Protein AF-A0A942WGB3-F1 (afdb_monomer_lite)

Foldseek 3Di:
DQVVVLVVQCVPVNPVSSVVQVVVCVVPVDDDPDGPVRVVVVVVVVVVVVVVVVLVVVLVCCCPVVVDDPVRSVVVVVVVVVVVVCCVVVVDDPVVVQVCCCVPVVDHDDDDDPD

Radius of gyration: 20.52 Å; chains: 1; bounding box: 43×28×52 Å

pLDDT: mean 85.18, std 12.84, range [46.88, 98.44]

Sequence (115 aa):
MFVILAREIVKKDGIEGLEKEIQFRNITGINTALTRKELNIACEKIKNMTLDTMMVIAVATLHDEFGFAGKRCKRFIDRMNLKAECLVDDMATWDEYTKMIKDEIGIEMTIRRND

Structure (mmCIF, N/CA/C/O backbone):
data_AF-A0A942WGB3-F1
#
_entry.id   AF-A0A942WGB3-F1
#
loop_
_atom_site.group_PDB
_atom_site.id
_atom_site.type_symbol
_atom_site.label_atom_id
_atom_site.label_alt_id
_atom_site.label_comp_id
_atom_site.label_asym_id
_atom_site.label_entity_id
_atom_site.label_seq_id
_atom_site.pdbx_PDB_ins_code
_atom_site.Cartn_x
_atom_site.Cartn_y
_atom_site.Cartn_z
_atom_site.occupancy
_atom_site.B_iso_or_equiv
_atom_site.auth_seq_id
_atom_site.auth_comp_id
_atom_site.auth_asym_id
_atom_site.auth_atom_id
_atom_site.pdbx_PDB_model_num
ATOM 1 N N . MET A 1 1 ? 14.297 10.904 -32.741 1.00 57.50 1 MET A N 1
ATOM 2 C CA . MET A 1 1 ? 14.178 10.406 -31.351 1.00 57.50 1 MET A CA 1
ATOM 3 C C . MET A 1 1 ? 14.796 9.010 -31.202 1.00 57.50 1 MET A C 1
ATOM 5 O O . MET A 1 1 ? 15.762 8.883 -30.467 1.00 57.50 1 MET A O 1
ATOM 9 N N . PHE A 1 2 ? 14.368 8.013 -31.988 1.00 66.06 2 PHE A N 1
ATOM 10 C CA . PHE A 1 2 ? 14.883 6.626 -31.975 1.00 66.06 2 PHE A CA 1
ATOM 11 C C . PHE A 1 2 ? 16.402 6.470 -32.174 1.00 66.06 2 PHE A C 1
ATOM 13 O O . PHE A 1 2 ? 17.066 5.778 -31.410 1.00 66.06 2 PHE A O 1
ATOM 20 N N . VAL A 1 3 ? 16.969 7.153 -33.172 1.00 72.06 3 VAL A N 1
ATOM 21 C CA . VAL A 1 3 ? 18.405 7.048 -33.499 1.00 72.06 3 VAL A CA 1
ATOM 22 C C . VAL A 1 3 ? 19.281 7.745 -32.449 1.00 72.06 3 VAL A C 1
ATOM 24 O O . VAL A 1 3 ? 20.419 7.346 -32.228 1.00 72.06 3 VAL A O 1
ATOM 27 N N . ILE A 1 4 ? 18.741 8.758 -31.758 1.00 77.31 4 ILE A N 1
ATOM 28 C CA . ILE A 1 4 ? 19.444 9.464 -30.676 1.00 77.31 4 ILE A CA 1
ATOM 29 C C . ILE A 1 4 ? 19.564 8.540 -29.464 1.00 77.31 4 ILE A C 1
ATOM 31 O O . ILE A 1 4 ? 20.658 8.362 -28.947 1.00 77.31 4 ILE A O 1
ATOM 35 N N . LEU A 1 5 ? 18.464 7.896 -29.070 1.00 77.25 5 LEU A N 1
ATOM 36 C CA . LEU A 1 5 ? 18.439 6.928 -27.978 1.00 77.25 5 LEU A CA 1
ATOM 37 C C . LEU A 1 5 ? 19.393 5.751 -28.227 1.00 77.25 5 LEU A C 1
ATOM 39 O O . LEU A 1 5 ? 20.223 5.443 -27.376 1.00 77.25 5 LEU A O 1
ATOM 43 N N . ALA A 1 6 ? 19.317 5.133 -29.410 1.00 83.06 6 ALA A N 1
ATOM 44 C CA . ALA A 1 6 ? 20.213 4.040 -29.776 1.00 83.06 6 ALA A CA 1
ATOM 45 C C . ALA A 1 6 ? 21.685 4.480 -29.733 1.00 83.06 6 ALA A C 1
ATOM 47 O O . ALA A 1 6 ? 22.528 3.779 -29.181 1.00 83.06 6 ALA A O 1
ATOM 48 N N . ARG A 1 7 ? 21.988 5.681 -30.245 1.00 87.38 7 ARG A N 1
ATOM 49 C CA . ARG A 1 7 ? 23.336 6.256 -30.204 1.00 87.38 7 ARG A CA 1
ATOM 50 C C . ARG A 1 7 ? 23.832 6.490 -28.777 1.00 87.38 7 ARG A C 1
ATOM 52 O O . ARG A 1 7 ? 24.995 6.210 -28.508 1.00 87.38 7 ARG A O 1
ATOM 59 N N . GLU A 1 8 ? 22.998 7.012 -27.882 1.00 85.38 8 GLU A N 1
ATOM 60 C CA . GLU A 1 8 ? 23.401 7.281 -26.495 1.00 85.38 8 GLU A CA 1
ATOM 61 C C . GLU A 1 8 ? 23.592 5.990 -25.686 1.00 85.38 8 GLU A C 1
ATOM 63 O O . GLU A 1 8 ? 24.556 5.895 -24.930 1.00 85.38 8 GLU A O 1
ATOM 68 N N . ILE A 1 9 ? 22.764 4.961 -25.907 1.00 83.94 9 ILE A N 1
ATOM 69 C CA . ILE A 1 9 ? 22.982 3.635 -25.307 1.00 83.94 9 ILE A CA 1
ATOM 70 C C . ILE A 1 9 ? 24.291 3.033 -25.816 1.00 83.94 9 ILE A C 1
ATOM 72 O O . ILE A 1 9 ? 25.114 2.620 -25.010 1.00 83.94 9 ILE A O 1
ATOM 76 N N . VAL A 1 10 ? 24.541 3.050 -27.129 1.00 90.25 10 VAL A N 1
ATOM 77 C CA . VAL A 1 10 ? 25.786 2.500 -27.692 1.00 90.25 10 VAL A CA 1
ATOM 78 C C . VAL A 1 10 ? 27.016 3.248 -27.181 1.00 90.25 10 VAL A C 1
ATOM 80 O O . VAL A 1 10 ? 28.019 2.618 -26.858 1.00 90.25 10 VAL A O 1
ATOM 83 N N . LYS A 1 11 ? 26.951 4.580 -27.060 1.00 88.44 11 LYS A N 1
ATOM 84 C CA . LYS A 1 11 ? 28.048 5.376 -26.488 1.00 88.44 11 LYS A CA 1
ATOM 85 C C . LYS A 1 11 ? 28.363 5.007 -25.042 1.00 88.44 11 LYS A C 1
ATOM 87 O O . LYS A 1 11 ? 29.515 5.122 -24.639 1.00 88.44 11 LYS A O 1
ATOM 92 N N . LYS A 1 12 ? 27.342 4.668 -24.258 1.00 88.31 12 LYS A N 1
ATOM 93 C CA . LYS A 1 12 ? 27.468 4.501 -22.813 1.00 88.31 12 LYS A CA 1
ATOM 94 C C . LYS A 1 12 ? 27.698 3.047 -22.404 1.00 88.31 12 LYS A C 1
ATOM 96 O O . LYS A 1 12 ? 28.578 2.776 -21.598 1.00 88.31 12 LYS A O 1
ATOM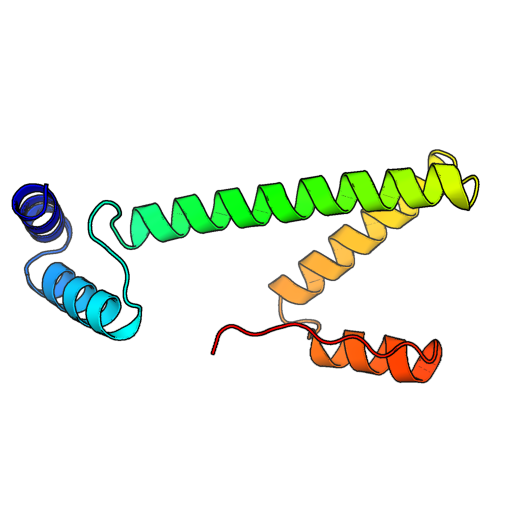 101 N N . ASP A 1 13 ? 26.910 2.145 -22.973 1.00 83.19 13 ASP A N 1
ATOM 102 C CA . ASP A 1 13 ? 26.775 0.749 -22.561 1.00 83.19 13 ASP A CA 1
ATOM 103 C C . ASP A 1 13 ? 27.148 -0.230 -23.703 1.00 83.19 13 ASP A C 1
ATOM 105 O O . ASP A 1 13 ? 27.007 -1.445 -23.566 1.00 83.19 13 ASP A O 1
ATOM 109 N N . GLY A 1 14 ? 27.639 0.284 -24.839 1.00 90.69 14 GLY A N 1
ATOM 110 C CA . GLY A 1 14 ? 28.069 -0.515 -25.987 1.00 90.69 14 GLY A CA 1
ATOM 111 C C . GLY A 1 14 ? 26.922 -1.157 -26.775 1.00 90.69 14 GLY A C 1
ATOM 112 O O . GLY A 1 14 ? 25.737 -0.925 -26.524 1.00 90.69 14 GLY A O 1
ATOM 113 N N . ILE A 1 15 ? 27.283 -1.976 -27.767 1.00 92.25 15 ILE A N 1
ATOM 114 C CA . ILE A 1 15 ? 26.308 -2.692 -28.610 1.00 92.25 15 ILE A CA 1
ATOM 115 C C . ILE A 1 15 ? 25.522 -3.721 -27.781 1.00 92.25 15 ILE A C 1
ATOM 117 O O . ILE A 1 15 ? 24.310 -3.825 -27.941 1.00 92.25 15 ILE A O 1
ATOM 121 N N . GLU A 1 16 ? 26.164 -4.397 -26.825 1.00 89.38 16 GLU A N 1
ATOM 122 C CA . GLU A 1 16 ? 25.487 -5.338 -25.917 1.00 89.38 16 GLU A CA 1
ATOM 123 C C . GLU A 1 16 ? 24.400 -4.659 -25.067 1.00 89.38 16 GLU A C 1
ATOM 125 O O . GLU A 1 16 ? 23.328 -5.225 -24.837 1.00 89.38 16 GLU A O 1
ATOM 130 N N . GLY A 1 17 ? 24.648 -3.426 -24.611 1.00 86.25 17 GLY A N 1
ATOM 131 C CA . GLY A 1 17 ? 23.646 -2.621 -23.914 1.00 86.25 17 GLY A CA 1
ATOM 132 C C . GLY A 1 17 ? 22.432 -2.322 -24.794 1.00 86.25 17 GLY A C 1
ATOM 133 O O . GLY A 1 17 ? 21.294 -2.389 -24.324 1.00 86.25 17 GLY A O 1
ATOM 134 N N . LEU A 1 18 ? 22.659 -2.063 -26.086 1.00 86.56 18 LEU A N 1
ATOM 135 C CA . LEU A 1 18 ? 21.587 -1.849 -27.059 1.00 86.56 18 LEU A CA 1
ATOM 136 C C . LEU A 1 18 ? 20.775 -3.130 -27.312 1.00 86.56 18 LEU A C 1
ATOM 138 O O . LEU A 1 18 ? 19.547 -3.067 -27.346 1.00 86.56 18 LEU A O 1
ATOM 142 N N . GLU A 1 19 ? 21.419 -4.290 -27.432 1.00 86.56 19 GLU A N 1
ATOM 143 C CA . GLU A 1 19 ? 20.731 -5.574 -27.639 1.00 86.56 19 GLU A CA 1
ATOM 144 C C . GLU A 1 19 ? 19.833 -5.954 -26.454 1.00 86.56 19 GLU A C 1
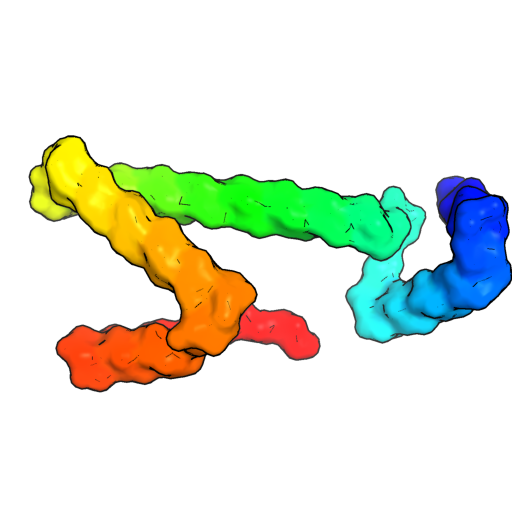ATOM 146 O O . GLU A 1 19 ? 18.670 -6.321 -26.646 1.00 86.56 19 GLU A O 1
ATOM 151 N N . LYS A 1 20 ? 20.316 -5.777 -25.216 1.00 82.94 20 LYS A N 1
ATOM 152 C CA . LYS A 1 20 ? 19.516 -6.005 -23.997 1.00 82.94 20 LYS A CA 1
ATOM 153 C C . LYS A 1 20 ? 18.317 -5.061 -23.898 1.00 82.94 20 LYS A C 1
ATOM 155 O O . LYS A 1 20 ? 17.273 -5.433 -23.354 1.00 82.94 20 LYS A O 1
ATOM 160 N N . GLU A 1 21 ? 18.452 -3.836 -24.399 1.00 79.75 21 GLU A N 1
ATOM 161 C CA . GLU A 1 21 ? 17.354 -2.872 -24.458 1.00 79.75 21 GLU A CA 1
ATOM 162 C C . GLU A 1 21 ? 16.307 -3.276 -25.508 1.00 79.75 21 GLU A C 1
ATOM 164 O O . GLU A 1 21 ? 15.110 -3.230 -25.221 1.00 79.75 21 GLU A O 1
ATOM 169 N N . ILE A 1 22 ? 16.735 -3.727 -26.693 1.00 81.12 22 ILE A N 1
ATOM 170 C CA . ILE A 1 22 ? 15.843 -4.239 -27.748 1.00 81.12 22 ILE A CA 1
ATOM 171 C C . ILE A 1 22 ? 15.059 -5.457 -27.243 1.00 81.12 22 ILE A C 1
ATOM 173 O O . ILE A 1 22 ? 13.835 -5.496 -27.375 1.00 81.12 22 ILE A O 1
ATOM 177 N N . GLN A 1 23 ? 15.734 -6.419 -26.607 1.00 80.75 23 GLN A N 1
ATOM 178 C CA . GLN A 1 23 ? 15.094 -7.623 -26.075 1.00 80.75 23 GLN A CA 1
ATOM 179 C C . GLN A 1 23 ? 14.021 -7.286 -25.032 1.00 80.75 23 GLN A C 1
ATOM 181 O O . GLN A 1 23 ? 12.902 -7.789 -25.094 1.00 80.75 23 GLN A O 1
ATOM 186 N N . PHE A 1 24 ? 14.331 -6.394 -24.094 1.00 73.12 24 PHE A N 1
ATOM 187 C CA . PHE A 1 24 ? 13.380 -5.988 -23.062 1.00 73.12 24 PHE A CA 1
ATOM 188 C C . PHE A 1 24 ? 12.184 -5.227 -23.604 1.00 73.12 24 PHE A C 1
ATOM 190 O O . PHE A 1 24 ? 11.067 -5.465 -23.154 1.00 73.12 24 PHE A O 1
ATOM 197 N N . ARG A 1 25 ? 12.383 -4.347 -24.586 1.00 72.81 25 ARG A N 1
ATOM 198 C CA . ARG A 1 25 ? 11.276 -3.629 -25.229 1.00 72.81 25 ARG A CA 1
ATOM 199 C C . ARG A 1 25 ? 10.342 -4.573 -25.973 1.00 72.81 25 ARG A C 1
ATOM 201 O O . ARG A 1 25 ? 9.133 -4.397 -25.881 1.00 72.81 25 ARG A O 1
ATOM 208 N N . ASN A 1 26 ? 10.889 -5.590 -26.638 1.00 73.94 26 ASN A N 1
ATOM 209 C CA . ASN A 1 26 ? 10.087 -6.607 -27.317 1.00 73.94 26 ASN A CA 1
ATOM 210 C C . ASN A 1 26 ? 9.231 -7.424 -26.339 1.00 73.94 26 ASN A C 1
ATOM 212 O O . ASN A 1 26 ? 8.112 -7.782 -26.681 1.00 73.94 26 ASN A O 1
ATOM 216 N N . ILE A 1 27 ? 9.732 -7.684 -25.126 1.00 68.25 27 ILE A N 1
ATOM 217 C CA . ILE A 1 27 ? 8.986 -8.406 -24.083 1.00 68.25 27 ILE A CA 1
ATOM 218 C C . ILE A 1 27 ? 7.936 -7.503 -23.416 1.00 68.25 27 ILE A C 1
ATOM 220 O O . ILE A 1 27 ? 6.843 -7.958 -23.106 1.00 68.25 27 ILE A O 1
ATOM 224 N N . THR A 1 28 ? 8.255 -6.226 -23.190 1.00 56.91 28 THR A N 1
ATOM 225 C CA . THR A 1 28 ? 7.441 -5.324 -22.349 1.00 56.91 28 THR A CA 1
ATOM 226 C C . THR A 1 28 ? 6.493 -4.396 -23.115 1.00 56.91 28 THR A C 1
ATOM 228 O O . THR A 1 28 ? 5.662 -3.740 -22.494 1.00 56.91 28 THR A O 1
ATOM 231 N N . GLY A 1 29 ? 6.606 -4.289 -24.444 1.00 61.56 29 GLY A N 1
ATOM 232 C CA . GLY A 1 29 ? 5.731 -3.438 -25.269 1.00 61.56 29 GLY A CA 1
ATOM 233 C C . GLY A 1 29 ? 5.960 -1.927 -25.109 1.00 61.56 29 GLY A C 1
ATOM 234 O O . GLY A 1 29 ? 5.117 -1.113 -25.486 1.00 61.56 29 GLY A O 1
ATOM 235 N N . ILE A 1 30 ? 7.096 -1.528 -24.538 1.00 62.34 30 ILE A N 1
ATOM 236 C CA . ILE A 1 30 ? 7.395 -0.140 -24.171 1.00 62.34 30 ILE A CA 1
ATOM 237 C C . ILE A 1 30 ? 7.762 0.713 -25.399 1.00 62.34 30 ILE A C 1
ATOM 239 O O . ILE A 1 30 ? 8.772 0.477 -26.071 1.00 62.34 30 ILE A O 1
ATOM 243 N N . ASN A 1 31 ? 6.979 1.775 -25.637 1.00 57.12 31 ASN A N 1
ATOM 244 C CA . ASN A 1 31 ? 7.174 2.726 -26.738 1.00 57.12 31 ASN A CA 1
ATOM 245 C C . ASN A 1 31 ? 8.183 3.855 -26.392 1.00 57.12 31 ASN A C 1
ATOM 247 O O . ASN A 1 31 ? 8.551 4.106 -25.247 1.00 57.12 31 ASN A O 1
ATOM 251 N N . THR A 1 32 ? 8.689 4.525 -27.420 1.00 53.31 32 THR A N 1
ATOM 252 C CA . THR A 1 32 ? 10.091 4.931 -27.624 1.00 53.31 32 THR A CA 1
ATOM 253 C C . THR A 1 32 ? 10.548 6.275 -27.075 1.00 53.31 32 THR A C 1
ATOM 255 O O . THR A 1 32 ? 11.588 6.782 -27.496 1.00 53.31 32 THR A O 1
ATOM 258 N N . ALA A 1 33 ? 9.817 6.856 -26.129 1.00 60.12 33 ALA A N 1
ATOM 259 C CA . ALA A 1 33 ? 10.229 8.118 -25.513 1.00 60.12 33 ALA A CA 1
ATOM 260 C C . ALA A 1 33 ? 11.131 7.939 -24.278 1.00 60.12 33 ALA A C 1
ATOM 262 O O . ALA A 1 33 ? 11.745 8.911 -23.854 1.00 60.12 33 ALA A O 1
ATOM 263 N N . LEU A 1 34 ? 11.222 6.730 -23.709 1.00 58.38 34 LEU A N 1
ATOM 264 C CA . LEU A 1 34 ? 11.924 6.490 -22.444 1.00 58.38 34 LEU A CA 1
ATOM 265 C C . LEU A 1 34 ? 12.860 5.277 -22.550 1.00 58.38 34 LEU A C 1
ATOM 267 O O . LEU A 1 34 ? 12.441 4.209 -22.999 1.00 58.38 34 LEU A O 1
ATOM 271 N N . THR A 1 35 ? 14.125 5.433 -22.155 1.00 65.38 35 THR A N 1
ATOM 272 C CA . THR A 1 35 ? 15.069 4.339 -21.837 1.00 65.38 35 THR A CA 1
ATOM 273 C C . THR A 1 35 ? 14.532 3.492 -20.678 1.00 65.38 35 THR A C 1
ATOM 275 O O . THR A 1 35 ? 13.804 4.012 -19.833 1.00 65.38 35 THR A O 1
ATOM 278 N N . ARG A 1 36 ? 14.956 2.226 -20.531 1.00 63.47 36 ARG A N 1
ATOM 279 C CA . ARG A 1 36 ? 14.694 1.441 -19.301 1.00 63.47 36 ARG A CA 1
ATOM 280 C C . ARG A 1 36 ? 15.067 2.194 -18.020 1.00 63.47 36 ARG A C 1
ATOM 282 O O . ARG A 1 36 ? 14.349 2.117 -17.029 1.00 63.47 36 ARG A O 1
ATOM 289 N N . LYS A 1 37 ? 16.172 2.943 -18.033 1.00 65.31 37 LYS A N 1
ATOM 290 C CA . LYS A 1 37 ? 16.599 3.741 -16.877 1.00 65.31 37 LYS A CA 1
ATOM 291 C C . LYS A 1 37 ? 15.604 4.864 -16.562 1.00 65.31 37 LYS A C 1
ATOM 293 O O . LYS A 1 37 ? 15.245 5.045 -15.405 1.00 65.31 37 LYS A O 1
ATOM 298 N N . GLU A 1 38 ? 15.149 5.598 -17.571 1.00 67.50 38 GLU A N 1
ATOM 299 C CA . GLU A 1 38 ? 14.141 6.653 -17.412 1.00 67.50 38 GLU A CA 1
ATOM 300 C C . GLU A 1 38 ? 12.779 6.081 -17.017 1.00 67.50 38 GLU A C 1
ATOM 302 O O . GLU A 1 38 ? 12.087 6.691 -16.209 1.00 67.50 38 GLU A O 1
ATOM 307 N N . LEU A 1 39 ? 12.427 4.889 -17.508 1.00 69.62 39 LEU A N 1
ATOM 308 C CA . LEU A 1 39 ? 11.239 4.152 -17.076 1.00 69.62 39 LEU A CA 1
ATOM 309 C C . LEU A 1 39 ? 11.333 3.757 -15.614 1.00 69.62 39 LEU A C 1
ATOM 311 O O . LEU A 1 39 ? 10.387 3.996 -14.884 1.00 69.62 39 LEU A O 1
ATOM 315 N N . ASN A 1 40 ? 12.465 3.221 -15.162 1.00 70.94 40 ASN A N 1
ATOM 316 C CA . ASN A 1 40 ? 12.649 2.878 -13.755 1.00 70.94 40 ASN A CA 1
ATOM 317 C C . ASN A 1 40 ? 12.519 4.116 -12.859 1.00 70.94 40 ASN A C 1
ATOM 319 O O . ASN A 1 40 ? 11.778 4.074 -11.884 1.00 70.94 40 ASN A O 1
ATOM 323 N N . ILE A 1 41 ? 13.140 5.238 -13.236 1.00 73.31 41 ILE A N 1
ATOM 324 C CA . ILE A 1 41 ? 13.030 6.507 -12.497 1.00 73.31 41 ILE A CA 1
ATOM 325 C C . ILE A 1 41 ? 11.584 7.026 -12.493 1.00 73.31 41 ILE A C 1
ATOM 327 O O . ILE A 1 41 ? 11.087 7.487 -11.466 1.00 73.31 41 ILE A O 1
ATOM 331 N N . ALA A 1 42 ? 10.895 6.976 -13.634 1.00 72.12 42 ALA A N 1
ATOM 332 C CA . ALA A 1 42 ? 9.501 7.396 -13.730 1.00 72.12 42 ALA A CA 1
ATOM 333 C C . ALA A 1 42 ? 8.585 6.485 -12.899 1.00 72.12 42 ALA A C 1
ATOM 335 O O . ALA A 1 42 ? 7.740 6.978 -12.155 1.00 72.12 42 ALA A O 1
ATOM 336 N N . CYS A 1 43 ? 8.795 5.171 -12.969 1.00 75.50 43 CYS A N 1
ATOM 337 C CA . CYS A 1 43 ? 8.079 4.171 -12.189 1.00 75.50 43 CYS A CA 1
ATOM 338 C C . CYS A 1 43 ? 8.303 4.359 -10.688 1.00 75.50 43 CYS A C 1
ATOM 340 O O . CYS A 1 43 ? 7.335 4.303 -9.941 1.00 75.50 43 CYS A O 1
ATOM 342 N N . GLU A 1 44 ? 9.529 4.617 -10.228 1.00 76.12 44 GLU A N 1
ATOM 343 C CA . GLU A 1 44 ? 9.808 4.922 -8.817 1.00 76.12 44 GLU A CA 1
ATOM 344 C C . GLU A 1 44 ? 9.062 6.175 -8.353 1.00 76.12 44 GLU A C 1
ATOM 346 O O . GLU A 1 44 ? 8.401 6.147 -7.318 1.00 76.12 44 GLU A O 1
ATOM 351 N N . LYS A 1 45 ? 9.078 7.254 -9.145 1.00 74.38 45 LYS A N 1
ATOM 352 C CA . LYS A 1 45 ? 8.325 8.476 -8.821 1.00 74.38 45 LYS A CA 1
ATOM 353 C C . LYS A 1 45 ? 6.821 8.225 -8.731 1.00 74.38 45 LYS A C 1
ATOM 355 O O . LYS A 1 45 ? 6.188 8.690 -7.788 1.00 74.38 45 LYS A O 1
ATOM 360 N N . ILE A 1 46 ? 6.256 7.486 -9.688 1.00 77.44 46 ILE A N 1
ATOM 361 C CA . ILE A 1 46 ? 4.832 7.126 -9.689 1.00 77.44 46 ILE A CA 1
ATOM 362 C C . ILE A 1 46 ? 4.501 6.256 -8.474 1.00 77.44 46 ILE A C 1
ATOM 364 O O . ILE A 1 46 ? 3.504 6.518 -7.806 1.00 77.44 46 ILE A O 1
ATOM 368 N N . LYS A 1 47 ? 5.337 5.260 -8.154 1.00 76.81 47 LYS A N 1
ATOM 369 C CA . LYS A 1 47 ? 5.162 4.396 -6.977 1.00 76.81 47 LYS A CA 1
ATOM 370 C C . LYS A 1 47 ? 5.163 5.211 -5.686 1.00 76.81 47 LYS A C 1
ATOM 372 O O . LYS A 1 47 ? 4.215 5.097 -4.918 1.00 76.81 47 LYS A O 1
ATOM 377 N N . ASN A 1 48 ? 6.159 6.074 -5.490 1.00 78.94 48 ASN A N 1
ATOM 378 C CA . ASN A 1 48 ? 6.273 6.902 -4.286 1.00 78.94 48 ASN A CA 1
ATOM 379 C C . ASN A 1 48 ? 5.075 7.848 -4.145 1.00 78.94 48 ASN A C 1
ATOM 381 O O . ASN A 1 48 ? 4.414 7.851 -3.114 1.00 78.94 48 ASN A O 1
ATOM 385 N N . MET A 1 49 ? 4.709 8.553 -5.221 1.00 81.56 49 MET A N 1
ATOM 386 C CA . MET A 1 49 ? 3.530 9.424 -5.223 1.00 81.56 49 MET A CA 1
ATOM 387 C C . MET A 1 49 ? 2.235 8.646 -4.939 1.00 81.56 49 MET A C 1
ATOM 389 O O . MET A 1 49 ? 1.346 9.146 -4.251 1.00 81.56 49 MET A O 1
ATOM 393 N N . THR A 1 50 ? 2.113 7.419 -5.452 1.00 82.75 50 THR A N 1
ATOM 394 C CA . THR A 1 50 ? 0.951 6.557 -5.186 1.00 82.75 50 THR A CA 1
ATOM 395 C C . THR A 1 50 ? 0.876 6.182 -3.707 1.00 82.75 50 THR A C 1
ATOM 397 O O . THR A 1 50 ? -0.196 6.262 -3.117 1.00 82.75 50 THR A O 1
ATOM 400 N N . LEU A 1 51 ? 2.000 5.820 -3.081 1.00 85.88 51 LEU A N 1
ATOM 401 C CA . LEU A 1 51 ? 2.039 5.515 -1.649 1.00 85.88 51 LEU A CA 1
ATOM 402 C C . LEU A 1 51 ? 1.693 6.744 -0.798 1.00 85.88 51 LEU A C 1
ATOM 404 O O . LEU A 1 51 ? 0.848 6.641 0.091 1.00 85.88 51 LEU A O 1
ATOM 408 N N . ASP A 1 52 ? 2.263 7.907 -1.117 1.00 87.06 52 ASP A N 1
ATOM 409 C CA . ASP A 1 52 ? 1.999 9.157 -0.396 1.00 87.06 52 ASP A CA 1
ATOM 410 C C . ASP A 1 52 ? 0.519 9.552 -0.479 1.00 87.06 52 ASP A C 1
ATOM 412 O O . ASP A 1 52 ? -0.122 9.844 0.532 1.00 87.06 52 ASP A O 1
ATOM 416 N N . THR A 1 53 ? -0.059 9.519 -1.682 1.00 91.00 53 THR A N 1
ATOM 417 C CA . THR A 1 53 ? -1.470 9.880 -1.888 1.00 91.00 53 THR A CA 1
ATOM 418 C C . THR A 1 53 ? -2.425 8.890 -1.217 1.00 91.00 53 THR A C 1
ATOM 420 O O . THR A 1 53 ? -3.393 9.321 -0.586 1.00 91.00 53 THR A O 1
ATOM 423 N N . MET A 1 54 ? -2.133 7.584 -1.256 1.00 93.31 54 MET A N 1
ATOM 424 C CA . MET A 1 54 ? -2.916 6.567 -0.542 1.00 93.31 54 MET A CA 1
ATOM 425 C C . MET A 1 54 ? -2.822 6.717 0.980 1.00 93.31 54 MET A C 1
ATOM 427 O O . MET A 1 54 ? -3.836 6.576 1.664 1.00 93.31 54 MET A O 1
ATOM 431 N N . MET A 1 55 ? -1.642 7.040 1.519 1.00 95.75 55 MET A N 1
ATOM 432 C CA . MET A 1 55 ? -1.454 7.323 2.945 1.00 95.75 55 MET A CA 1
ATOM 433 C C . MET A 1 55 ? -2.287 8.528 3.386 1.00 95.75 55 MET A C 1
ATOM 435 O O . MET A 1 55 ? -2.976 8.455 4.404 1.00 95.75 55 MET A O 1
ATOM 439 N N . VAL A 1 56 ? -2.254 9.621 2.616 1.00 96.94 56 VAL A N 1
ATOM 440 C CA . VAL A 1 56 ? -3.026 10.837 2.911 1.00 96.94 56 VAL A CA 1
ATOM 441 C C . VAL A 1 56 ? -4.521 10.530 2.958 1.00 96.94 56 VAL A C 1
ATOM 443 O O . VAL A 1 56 ? -5.174 10.881 3.940 1.00 96.94 56 VAL A O 1
ATOM 446 N N . ILE A 1 57 ? -5.054 9.834 1.948 1.00 97.62 57 ILE A N 1
ATOM 447 C CA . ILE A 1 57 ? -6.476 9.464 1.914 1.00 97.62 57 ILE A CA 1
ATOM 448 C C . ILE A 1 57 ? -6.818 8.539 3.086 1.00 97.62 57 ILE A C 1
ATOM 450 O O . ILE A 1 57 ? -7.794 8.793 3.781 1.00 97.62 57 ILE A O 1
ATOM 454 N N . ALA A 1 58 ? -5.999 7.521 3.370 1.00 97.81 58 ALA A N 1
ATOM 455 C CA . ALA A 1 58 ? -6.250 6.603 4.480 1.00 97.81 58 ALA A CA 1
ATOM 456 C C . ALA A 1 58 ? -6.296 7.322 5.839 1.00 97.81 58 ALA A C 1
ATOM 458 O O . ALA A 1 58 ? -7.194 7.069 6.641 1.00 97.81 58 ALA A O 1
ATOM 459 N N . VAL A 1 59 ? -5.363 8.242 6.104 1.00 98.06 59 VAL A N 1
ATOM 460 C CA . VAL A 1 59 ? -5.339 9.024 7.351 1.00 98.06 59 VAL A CA 1
ATOM 461 C C . VAL A 1 59 ? -6.529 9.979 7.438 1.00 98.06 59 VAL A C 1
ATOM 463 O O . VAL A 1 59 ? -7.128 10.082 8.509 1.00 98.06 59 VAL A O 1
ATOM 466 N N . ALA A 1 60 ? -6.891 10.642 6.336 1.00 98.06 60 ALA A N 1
ATOM 467 C CA . ALA A 1 60 ? -8.070 11.503 6.281 1.00 98.06 60 ALA A CA 1
ATOM 468 C C . ALA A 1 60 ? -9.351 10.703 6.566 1.00 98.06 60 ALA A C 1
ATOM 470 O O . ALA A 1 60 ? -10.110 11.072 7.454 1.00 98.06 60 ALA A O 1
ATOM 471 N N . THR A 1 61 ? -9.534 9.542 5.928 1.00 98.44 61 THR A N 1
ATOM 472 C CA . THR A 1 61 ? -10.669 8.646 6.198 1.00 98.44 61 THR A CA 1
ATOM 473 C C . THR A 1 61 ? -10.693 8.177 7.653 1.00 98.44 61 THR A C 1
ATOM 475 O O . THR A 1 61 ? -11.749 8.176 8.278 1.00 98.44 61 THR A O 1
ATOM 478 N N . LEU A 1 62 ? -9.542 7.816 8.235 1.00 98.38 62 LEU A N 1
ATOM 479 C CA . LEU A 1 62 ? -9.469 7.426 9.647 1.00 98.38 62 LEU A CA 1
ATOM 480 C C . LEU A 1 62 ? -9.873 8.564 10.595 1.00 98.38 62 LEU A C 1
ATOM 482 O O . LEU A 1 62 ? -10.510 8.323 11.624 1.00 98.38 62 LEU A O 1
ATOM 486 N N . HIS A 1 63 ? -9.486 9.796 10.272 1.00 98.12 63 HIS A N 1
ATOM 487 C CA . HIS A 1 63 ? -9.875 10.972 11.036 1.00 98.12 63 HIS A CA 1
ATOM 488 C C . HIS A 1 63 ? -11.376 11.253 10.903 1.00 98.12 63 HIS A C 1
ATOM 490 O O . HIS A 1 63 ? -12.054 11.362 11.922 1.00 98.12 63 HIS A O 1
ATOM 496 N N . ASP A 1 64 ? -11.884 11.326 9.676 1.00 98.19 64 ASP A N 1
ATOM 497 C CA . ASP A 1 64 ? -13.240 11.794 9.390 1.00 98.19 64 ASP A CA 1
ATOM 498 C C . ASP A 1 64 ? -14.306 10.765 9.785 1.00 98.19 64 ASP A C 1
ATOM 500 O O . ASP A 1 64 ? -15.306 11.129 10.399 1.00 98.19 64 ASP A O 1
AT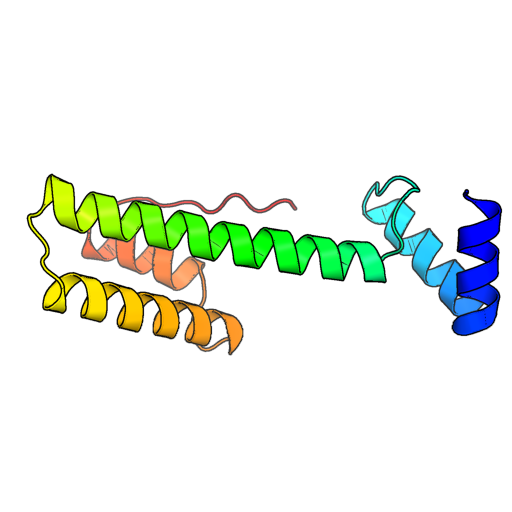OM 504 N N . GLU A 1 65 ? -14.073 9.479 9.508 1.00 98.44 65 GLU A N 1
ATOM 505 C CA . GLU A 1 65 ? -15.054 8.416 9.767 1.00 98.44 65 GLU A CA 1
ATOM 506 C C . GLU A 1 65 ? -14.977 7.887 11.208 1.00 98.44 65 GLU A C 1
ATOM 508 O O . GLU A 1 65 ? -15.991 7.581 11.830 1.00 98.44 65 GLU A O 1
ATOM 513 N N . PHE A 1 66 ? -13.768 7.791 11.778 1.00 97.56 66 PHE A N 1
ATOM 514 C CA . PHE A 1 66 ? -13.552 7.144 13.082 1.00 97.56 66 PHE A CA 1
ATOM 515 C C . PHE A 1 66 ? -13.090 8.108 14.187 1.00 97.56 66 PHE A C 1
ATOM 517 O O . PHE A 1 66 ? -12.832 7.685 15.323 1.00 97.56 66 PHE A O 1
ATOM 524 N N . GLY A 1 67 ? -12.945 9.403 13.888 1.00 97.69 67 GLY A N 1
ATOM 525 C CA . GLY A 1 67 ? -12.512 10.420 14.851 1.00 97.69 67 GLY A CA 1
ATOM 526 C C . GLY A 1 67 ? -11.067 10.230 15.323 1.00 97.69 67 GLY A C 1
ATOM 527 O O . GLY A 1 67 ? -10.727 10.520 16.481 1.00 97.69 67 GLY A O 1
ATOM 528 N N . PHE A 1 68 ? -10.193 9.637 14.505 1.00 98.38 68 PHE A N 1
ATOM 529 C CA . PHE A 1 68 ? -8.803 9.422 14.902 1.00 98.38 68 PHE A CA 1
ATOM 530 C C . PHE A 1 68 ? -8.046 10.754 14.938 1.00 98.38 68 PHE A C 1
ATOM 532 O O . PHE A 1 68 ? -7.744 11.349 13.917 1.00 98.38 68 PHE A O 1
ATOM 539 N N . ALA A 1 69 ? -7.686 11.204 16.142 1.00 96.88 69 ALA A N 1
ATOM 540 C CA . ALA A 1 69 ? -6.808 12.356 16.335 1.00 96.88 69 ALA A CA 1
ATOM 541 C C . ALA A 1 69 ? -5.320 11.992 16.145 1.00 96.88 69 ALA A C 1
ATOM 543 O O . ALA A 1 69 ? -4.952 10.818 16.027 1.00 96.88 69 ALA A O 1
ATOM 544 N N . GLY A 1 70 ? -4.443 13.000 16.217 1.00 97.50 70 GLY A N 1
ATOM 545 C CA . GLY A 1 70 ? -3.019 12.899 15.867 1.00 97.50 70 GLY A CA 1
ATOM 546 C C . GLY A 1 70 ? -2.268 11.688 16.436 1.00 97.50 70 GLY A C 1
ATOM 547 O O . GLY A 1 70 ? -1.511 11.052 15.709 1.00 97.50 70 GLY A O 1
ATOM 548 N N . LYS A 1 71 ? -2.510 11.285 17.693 1.00 98.25 71 LYS A N 1
ATOM 549 C CA . LYS A 1 71 ? -1.854 10.099 18.284 1.00 98.25 71 LYS A CA 1
ATOM 550 C C . LYS A 1 71 ? -2.228 8.794 17.569 1.00 98.25 71 LYS A C 1
ATOM 552 O O . LYS A 1 71 ? -1.367 7.942 17.361 1.00 98.25 71 LYS A O 1
ATOM 557 N N . ARG A 1 72 ? -3.506 8.617 17.216 1.00 98.31 72 ARG A N 1
ATOM 558 C CA . ARG A 1 72 ? -3.990 7.406 16.533 1.00 98.31 72 ARG A CA 1
ATOM 559 C C . ARG A 1 72 ? -3.558 7.397 15.068 1.00 98.31 72 ARG A C 1
ATOM 561 O O . ARG A 1 72 ? -3.063 6.368 14.618 1.00 98.31 72 ARG A O 1
ATOM 568 N N . CYS A 1 73 ? -3.644 8.539 14.383 1.00 98.44 73 CYS A N 1
ATOM 569 C CA . CYS A 1 73 ? -3.162 8.676 13.006 1.00 98.44 73 CYS A CA 1
ATOM 570 C C . CYS A 1 73 ? -1.653 8.446 12.900 1.00 98.44 73 CYS A C 1
ATOM 572 O O . CYS A 1 73 ? -1.221 7.680 12.049 1.00 98.44 73 CYS A O 1
ATOM 574 N N . LYS A 1 74 ? -0.851 9.007 13.814 1.00 97.94 74 LYS A N 1
ATOM 575 C CA . LYS A 1 74 ? 0.598 8.769 13.836 1.00 97.94 74 LYS A CA 1
ATOM 576 C C . LYS A 1 74 ? 0.933 7.289 14.019 1.00 97.94 74 LYS A C 1
ATOM 578 O O . LYS A 1 74 ? 1.715 6.747 13.254 1.00 97.94 74 LYS A O 1
ATOM 583 N N . ARG A 1 75 ? 0.269 6.606 14.959 1.00 98.38 75 ARG A N 1
ATOM 584 C CA . ARG A 1 75 ? 0.458 5.160 15.152 1.00 98.38 75 ARG A CA 1
ATOM 585 C C . ARG A 1 75 ? 0.095 4.349 13.901 1.00 98.38 75 ARG A C 1
ATOM 587 O O . ARG A 1 75 ? 0.743 3.343 13.632 1.00 98.38 75 ARG A O 1
ATOM 594 N N . PHE A 1 76 ? -0.942 4.755 13.167 1.00 98.00 76 PHE A N 1
ATOM 595 C CA . PHE A 1 76 ? -1.297 4.133 11.890 1.00 98.00 76 PHE A CA 1
ATOM 596 C C . PHE A 1 76 ? -0.202 4.347 10.836 1.00 98.00 76 PHE A C 1
ATOM 598 O O . PHE A 1 76 ? 0.237 3.367 10.241 1.00 98.00 76 PHE A O 1
ATOM 605 N N . ILE A 1 77 ? 0.280 5.585 10.670 1.00 97.44 77 ILE A N 1
ATOM 606 C CA . ILE A 1 77 ? 1.368 5.934 9.740 1.00 97.44 77 ILE A CA 1
ATOM 607 C C . ILE A 1 77 ? 2.622 5.108 10.048 1.00 97.44 77 ILE A C 1
ATOM 609 O O . ILE A 1 77 ? 3.125 4.409 9.171 1.00 97.44 77 ILE A O 1
ATOM 613 N N . ASP A 1 78 ? 3.074 5.1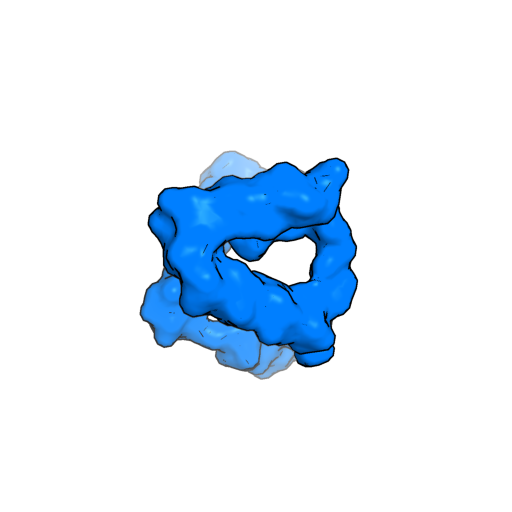11 11.306 1.00 97.62 78 ASP A N 1
ATOM 614 C CA . ASP A 1 78 ? 4.269 4.378 11.739 1.00 97.62 78 ASP A CA 1
ATOM 615 C C . ASP A 1 78 ? 4.130 2.871 11.454 1.00 97.62 78 ASP A C 1
ATOM 617 O O . ASP A 1 78 ? 5.058 2.220 10.972 1.00 97.62 78 ASP A O 1
ATOM 621 N N . ARG A 1 79 ? 2.942 2.297 11.705 1.00 96.81 79 ARG A N 1
ATOM 622 C CA . ARG A 1 79 ? 2.690 0.873 11.453 1.00 96.81 79 ARG A CA 1
ATOM 623 C C . ARG A 1 79 ? 2.596 0.547 9.964 1.00 96.81 79 ARG A C 1
ATOM 625 O O . ARG A 1 79 ? 3.008 -0.547 9.585 1.00 96.81 79 ARG A O 1
ATOM 632 N N . MET A 1 80 ? 2.044 1.437 9.138 1.00 94.50 80 MET A N 1
ATOM 633 C CA . MET A 1 80 ? 1.984 1.224 7.692 1.00 94.50 80 MET A CA 1
ATOM 634 C C . MET A 1 80 ? 3.388 1.281 7.075 1.00 94.50 80 MET A C 1
ATOM 636 O O . MET A 1 80 ? 3.723 0.391 6.299 1.00 94.50 80 MET A O 1
ATOM 640 N N . ASN A 1 81 ? 4.227 2.238 7.486 1.00 92.94 81 ASN A N 1
ATOM 641 C CA . ASN A 1 81 ? 5.617 2.329 7.028 1.00 92.94 81 ASN A CA 1
ATOM 642 C C . ASN A 1 81 ? 6.415 1.069 7.381 1.00 92.94 81 ASN A C 1
ATOM 644 O O . ASN A 1 81 ? 7.022 0.473 6.499 1.00 92.94 81 ASN A O 1
ATOM 648 N N . LEU A 1 82 ? 6.312 0.583 8.623 1.00 94.06 82 LEU A N 1
ATOM 649 C CA . LEU A 1 82 ? 6.967 -0.667 9.019 1.00 94.06 82 LEU A CA 1
ATOM 650 C C . LEU A 1 82 ? 6.497 -1.865 8.175 1.00 94.06 82 LEU A C 1
ATOM 652 O O . LEU A 1 82 ? 7.298 -2.704 7.783 1.00 94.06 82 LEU A O 1
ATOM 656 N N . LYS A 1 83 ? 5.194 -1.963 7.878 1.00 93.25 83 LYS A N 1
ATOM 657 C CA . LYS A 1 83 ? 4.674 -3.030 7.006 1.00 93.25 83 LYS A CA 1
ATOM 658 C C . LYS A 1 83 ? 5.252 -2.935 5.591 1.00 93.25 83 LYS A C 1
ATOM 660 O O . LYS A 1 83 ? 5.523 -3.977 5.001 1.00 93.25 83 LYS A O 1
ATOM 665 N N . ALA A 1 84 ? 5.418 -1.720 5.062 1.00 88.25 84 ALA A N 1
ATOM 666 C CA . ALA A 1 84 ? 6.035 -1.487 3.760 1.00 88.25 84 ALA A CA 1
ATOM 667 C C . ALA A 1 84 ? 7.520 -1.883 3.760 1.00 88.25 84 ALA A C 1
ATOM 669 O O . ALA A 1 84 ? 7.948 -2.577 2.846 1.00 88.25 84 ALA A O 1
ATOM 670 N N . GLU A 1 85 ? 8.273 -1.532 4.805 1.00 88.75 85 GLU A N 1
ATOM 671 C CA . GLU A 1 85 ? 9.668 -1.962 4.990 1.00 88.75 85 GLU A CA 1
ATOM 672 C C . GLU A 1 85 ? 9.781 -3.492 5.040 1.00 88.75 85 GLU A C 1
ATOM 674 O O . GLU A 1 85 ? 10.568 -4.070 4.299 1.00 88.75 85 GLU A O 1
ATOM 679 N N . CYS A 1 86 ? 8.916 -4.178 5.798 1.00 89.94 86 CYS A N 1
ATOM 680 C CA . CYS A 1 86 ? 8.909 -5.645 5.830 1.00 89.94 86 CYS A CA 1
ATOM 681 C C . CYS A 1 86 ? 8.644 -6.292 4.460 1.00 89.94 86 CYS A C 1
ATOM 683 O O . CYS A 1 86 ? 9.128 -7.393 4.222 1.00 89.94 86 CYS A O 1
ATOM 685 N N . LEU A 1 87 ? 7.872 -5.645 3.581 1.00 87.44 87 LEU A N 1
ATOM 686 C CA . LEU A 1 87 ? 7.638 -6.123 2.212 1.00 87.44 87 LEU A CA 1
ATOM 687 C C . LEU A 1 87 ? 8.838 -5.871 1.293 1.00 87.44 87 LEU A C 1
ATOM 689 O O . LEU A 1 87 ? 9.037 -6.623 0.347 1.00 87.44 87 LEU A O 1
ATOM 693 N N . VAL A 1 88 ? 9.600 -4.801 1.535 1.00 83.88 88 VAL A N 1
ATOM 694 C CA . VAL A 1 88 ? 10.815 -4.473 0.772 1.00 83.88 88 VAL A CA 1
ATOM 695 C C . VAL A 1 88 ? 11.970 -5.395 1.158 1.00 83.88 88 VAL A C 1
ATOM 697 O O . VAL A 1 88 ? 12.714 -5.821 0.282 1.00 83.88 88 VAL A O 1
ATOM 700 N N . ASP A 1 89 ? 12.086 -5.734 2.442 1.00 83.56 89 ASP A N 1
ATOM 701 C CA . ASP A 1 89 ? 13.147 -6.589 2.986 1.00 83.56 89 ASP A CA 1
ATOM 702 C C . ASP A 1 89 ? 12.815 -8.096 2.910 1.00 83.56 89 ASP A C 1
ATOM 704 O O . ASP A 1 89 ? 13.445 -8.902 3.596 1.00 83.56 89 ASP A O 1
ATOM 708 N N . ASP A 1 90 ? 11.794 -8.484 2.133 1.00 86.00 90 ASP A N 1
ATOM 709 C CA . ASP A 1 90 ? 11.297 -9.865 1.986 1.00 86.00 90 ASP A CA 1
ATOM 710 C C . ASP A 1 90 ? 10.963 -10.573 3.325 1.00 86.00 90 ASP A C 1
ATOM 712 O O . ASP A 1 90 ? 10.903 -11.801 3.411 1.00 86.00 90 ASP A O 1
ATOM 716 N N . MET A 1 91 ? 10.710 -9.807 4.394 1.00 86.56 91 MET A N 1
ATOM 717 C CA . MET A 1 91 ? 10.309 -10.315 5.716 1.00 86.56 91 MET A CA 1
ATOM 718 C C . MET A 1 91 ? 8.808 -10.627 5.808 1.00 86.56 91 MET A C 1
ATOM 720 O O . MET A 1 91 ? 8.359 -11.221 6.788 1.00 86.56 91 MET A O 1
ATOM 724 N N . ALA A 1 92 ? 8.026 -10.177 4.828 1.00 90.62 92 ALA A N 1
ATOM 725 C CA . ALA A 1 92 ? 6.611 -10.471 4.674 1.00 90.62 92 ALA A CA 1
ATOM 726 C C . ALA A 1 92 ? 6.235 -10.462 3.190 1.00 90.62 92 ALA A C 1
ATOM 728 O O . ALA A 1 92 ? 6.856 -9.779 2.378 1.00 90.62 92 ALA A O 1
ATOM 729 N N . THR A 1 93 ? 5.160 -11.159 2.845 1.00 92.19 93 THR A N 1
ATOM 730 C CA . THR A 1 93 ? 4.608 -11.209 1.491 1.00 92.19 93 THR A CA 1
ATOM 731 C C . THR A 1 93 ? 3.195 -10.632 1.438 1.00 92.19 93 THR A C 1
ATOM 733 O O . THR A 1 93 ? 2.449 -10.592 2.420 1.00 92.19 93 THR A O 1
ATOM 736 N N . TRP A 1 94 ? 2.786 -10.196 0.249 1.00 92.81 94 TRP A N 1
ATOM 737 C CA . TRP A 1 94 ? 1.414 -9.747 0.010 1.00 92.81 94 TRP A CA 1
ATOM 738 C C . TRP A 1 94 ? 0.375 -10.852 0.239 1.00 92.81 94 TRP A C 1
ATOM 740 O O . TRP A 1 94 ? -0.728 -10.579 0.720 1.00 92.81 94 TRP A O 1
ATOM 750 N N . ASP A 1 95 ? 0.730 -12.098 -0.071 1.00 93.25 95 ASP A N 1
ATOM 751 C CA . ASP A 1 95 ? -0.162 -13.247 0.078 1.00 93.25 95 ASP A CA 1
ATOM 752 C C . ASP A 1 95 ? -0.386 -13.571 1.568 1.00 93.25 95 ASP A C 1
ATOM 754 O O . ASP A 1 95 ? -1.510 -13.862 1.975 1.00 93.25 95 ASP A O 1
ATOM 758 N N . GLU A 1 96 ? 0.630 -13.398 2.421 1.00 94.19 96 GLU A N 1
ATOM 759 C CA . GLU A 1 96 ? 0.471 -13.487 3.880 1.00 94.19 96 GLU A CA 1
ATOM 760 C C . GLU A 1 96 ? -0.463 -12.406 4.429 1.00 94.19 96 GLU A C 1
ATOM 762 O O . GLU A 1 96 ? -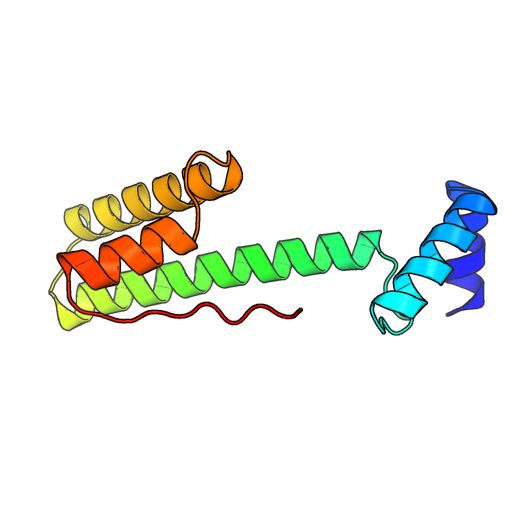1.327 -12.708 5.252 1.00 94.19 96 GLU A O 1
ATOM 767 N N . TYR A 1 97 ? -0.345 -11.156 3.965 1.00 94.94 97 TYR A N 1
ATOM 768 C CA . TYR A 1 97 ? -1.244 -10.092 4.418 1.00 94.94 97 TYR A CA 1
ATOM 769 C C . TYR A 1 97 ? -2.687 -10.309 3.971 1.00 94.94 97 TYR A C 1
ATOM 771 O O . TYR A 1 97 ? -3.596 -10.138 4.780 1.00 94.94 97 TYR A O 1
ATOM 779 N N . THR A 1 98 ? -2.915 -10.680 2.710 1.00 95.31 98 THR A N 1
ATOM 780 C CA . THR A 1 98 ? -4.276 -10.939 2.208 1.00 95.31 98 THR A CA 1
ATOM 781 C C . THR A 1 98 ? -4.907 -12.141 2.905 1.00 95.31 98 THR A C 1
ATOM 783 O O . THR A 1 98 ? -6.075 -12.069 3.288 1.00 95.31 98 THR A O 1
ATOM 786 N N . LYS A 1 99 ? -4.128 -13.199 3.165 1.00 96.06 99 LYS A N 1
ATOM 787 C CA . LYS A 1 99 ? -4.570 -14.342 3.965 1.00 96.06 99 LYS A CA 1
ATOM 788 C C . LYS A 1 99 ? -4.910 -13.939 5.398 1.00 96.06 99 LYS A C 1
ATOM 790 O O . LYS A 1 99 ? -5.995 -14.265 5.855 1.00 96.06 99 LYS A O 1
ATOM 795 N N . MET A 1 100 ? -4.041 -13.195 6.084 1.00 96.31 100 MET A N 1
ATOM 796 C CA . MET A 1 100 ? -4.300 -12.729 7.452 1.00 96.31 100 MET A CA 1
ATOM 797 C C . MET A 1 100 ? -5.576 -11.881 7.534 1.00 96.31 100 MET A C 1
ATOM 799 O O . MET A 1 100 ? -6.404 -12.108 8.408 1.00 96.31 100 MET A O 1
ATOM 803 N N . ILE A 1 101 ? -5.790 -10.955 6.594 1.00 96.75 101 ILE A N 1
ATOM 804 C CA . ILE A 1 101 ? -6.997 -10.112 6.569 1.00 96.75 101 ILE A CA 1
ATOM 805 C C . ILE A 1 101 ? -8.257 -10.960 6.350 1.00 96.75 101 ILE A C 1
ATOM 807 O O . ILE A 1 101 ? -9.279 -10.724 6.999 1.00 96.75 101 ILE A O 1
ATOM 811 N N . LYS A 1 102 ? -8.185 -11.971 5.479 1.00 97.38 102 LYS A N 1
ATOM 812 C CA . LYS A 1 102 ? -9.283 -12.916 5.272 1.00 97.38 102 LYS A CA 1
ATOM 813 C C . LYS A 1 102 ? -9.553 -13.752 6.523 1.00 97.38 102 LYS A C 1
ATOM 815 O O . LYS A 1 102 ? -10.699 -13.827 6.953 1.00 97.38 102 LYS A O 1
ATOM 820 N N . ASP A 1 103 ? -8.518 -14.350 7.103 1.00 97.94 103 ASP A N 1
ATOM 821 C CA . ASP A 1 103 ? -8.641 -15.295 8.214 1.00 97.94 103 ASP A CA 1
ATOM 822 C C . ASP A 1 103 ? -9.060 -14.595 9.523 1.00 97.94 103 ASP A C 1
ATOM 824 O O . ASP A 1 103 ? -9.861 -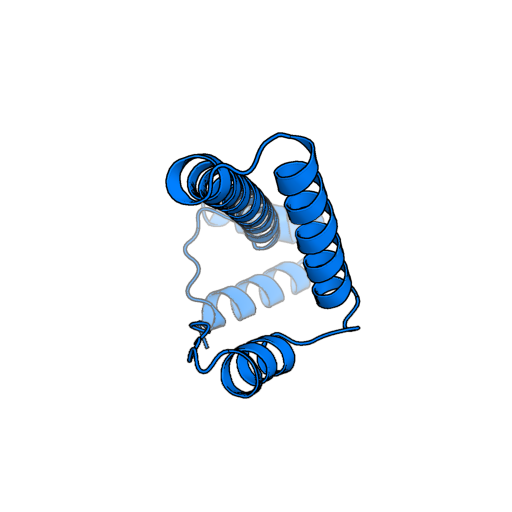15.141 10.279 1.00 97.94 103 ASP A O 1
ATOM 828 N N . GLU A 1 104 ? -8.564 -13.381 9.790 1.00 97.69 104 GLU A N 1
ATOM 829 C CA . GLU A 1 104 ? -8.820 -12.656 11.046 1.00 97.69 104 GLU A CA 1
ATOM 830 C C . GLU A 1 104 ? -10.008 -11.686 10.974 1.00 97.69 104 GLU A C 1
ATOM 832 O O . GLU A 1 104 ? -10.680 -11.460 11.980 1.00 97.69 104 GLU A O 1
ATOM 837 N N . ILE A 1 105 ? -10.260 -11.081 9.808 1.00 97.31 105 ILE A N 1
ATOM 838 C CA . ILE A 1 105 ? -11.236 -9.985 9.651 1.00 97.31 105 ILE A CA 1
ATOM 839 C C . ILE A 1 105 ? -12.366 -10.375 8.682 1.00 97.31 105 ILE A C 1
ATOM 841 O O . ILE A 1 105 ? -13.389 -9.696 8.614 1.00 97.31 105 ILE A O 1
ATOM 845 N N . GLY A 1 106 ? -12.232 -11.485 7.947 1.00 97.06 106 GLY A N 1
ATOM 846 C CA . GLY A 1 106 ? -13.254 -11.965 7.013 1.00 97.06 106 GLY A CA 1
ATOM 847 C C . GLY A 1 106 ? -13.358 -11.145 5.725 1.00 97.06 106 GLY A C 1
ATOM 848 O O . GLY A 1 106 ? -14.331 -11.294 4.989 1.00 97.06 106 GLY A O 1
ATOM 849 N N . ILE A 1 107 ? -12.384 -10.271 5.444 1.00 97.06 107 ILE A N 1
ATOM 850 C CA . ILE A 1 107 ? -12.373 -9.427 4.243 1.00 97.06 107 ILE A CA 1
ATOM 851 C C . ILE A 1 107 ? -11.460 -10.060 3.193 1.00 97.06 107 ILE A C 1
ATOM 853 O O . ILE A 1 107 ? -10.267 -10.247 3.419 1.00 97.06 107 ILE A O 1
ATOM 857 N N . GLU A 1 108 ? -12.005 -10.357 2.015 1.00 95.19 108 GLU A N 1
ATOM 858 C CA . GLU A 1 108 ? -11.201 -10.833 0.891 1.00 95.19 108 GLU A CA 1
ATOM 859 C C . GLU A 1 108 ? -10.581 -9.658 0.132 1.00 95.19 108 GLU A C 1
ATOM 861 O O . GLU A 1 108 ? -11.274 -8.756 -0.339 1.00 95.19 108 GLU A O 1
ATOM 866 N N . MET A 1 109 ? -9.256 -9.680 -0.001 1.00 93.81 109 MET A N 1
ATOM 867 C CA . MET A 1 109 ? -8.499 -8.678 -0.743 1.00 93.81 109 MET A CA 1
ATOM 868 C C . MET A 1 109 ? -7.674 -9.344 -1.838 1.00 93.81 109 MET A C 1
ATOM 870 O O . MET A 1 109 ? -7.019 -10.356 -1.605 1.00 93.81 109 MET A O 1
ATOM 874 N N . THR A 1 110 ? -7.662 -8.739 -3.025 1.00 90.25 110 THR A N 1
ATOM 875 C CA . THR A 1 110 ? -6.883 -9.213 -4.174 1.00 90.25 110 THR A CA 1
ATOM 876 C C . THR A 1 110 ? -6.029 -8.090 -4.738 1.00 90.25 110 THR A C 1
ATOM 878 O O . THR A 1 110 ? -6.535 -6.999 -5.016 1.00 90.25 110 THR A O 1
ATOM 881 N N . ILE A 1 111 ? -4.748 -8.366 -4.967 1.00 88.12 111 ILE A N 1
ATOM 882 C CA . ILE A 1 111 ? -3.846 -7.447 -5.663 1.00 88.12 111 ILE A CA 1
ATOM 883 C C . ILE A 1 111 ? -3.799 -7.864 -7.127 1.00 88.12 111 ILE A C 1
ATOM 885 O O . ILE A 1 111 ? -3.407 -8.983 -7.449 1.00 88.12 111 ILE A O 1
ATOM 889 N N . ARG A 1 112 ? -4.204 -6.955 -8.018 1.00 84.06 112 ARG A N 1
ATOM 890 C CA . ARG A 1 112 ? -4.073 -7.156 -9.465 1.00 84.06 112 ARG A CA 1
ATOM 891 C C . ARG A 1 112 ? -2.587 -7.153 -9.815 1.00 84.06 112 ARG A C 1
ATOM 893 O O . ARG A 1 112 ? -1.927 -6.130 -9.637 1.00 84.06 112 ARG A O 1
ATOM 900 N N . ARG A 1 113 ? -2.076 -8.292 -10.277 1.00 77.56 113 ARG A N 1
ATOM 901 C CA . ARG A 1 113 ? -0.735 -8.407 -10.850 1.00 77.56 113 ARG A CA 1
ATOM 902 C C . ARG A 1 113 ? -0.864 -8.205 -12.366 1.00 77.56 113 ARG A C 1
ATOM 904 O O . ARG A 1 113 ? -1.830 -8.663 -12.971 1.00 77.56 113 ARG A O 1
ATOM 911 N N . ASN A 1 114 ? 0.027 -7.394 -12.934 1.00 56.44 114 ASN A N 1
ATOM 912 C CA . ASN A 1 114 ? 0.169 -7.275 -14.384 1.00 56.44 114 ASN A CA 1
ATOM 913 C C . ASN A 1 114 ? 1.211 -8.317 -14.787 1.00 56.44 114 ASN A C 1
ATOM 915 O O . ASN A 1 114 ? 2.405 -8.011 -14.775 1.00 56.44 114 ASN A O 1
ATOM 919 N N . ASP A 1 115 ? 0.749 -9.540 -15.005 1.00 46.88 115 ASP A N 1
ATOM 920 C CA . ASP A 1 115 ? 1.545 -10.661 -15.505 1.00 46.88 115 ASP A CA 1
ATOM 921 C C . ASP A 1 115 ? 1.931 -10.434 -16.976 1.00 46.88 115 ASP A C 1
ATOM 923 O O . ASP A 1 115 ? 1.073 -9.925 -17.740 1.00 46.88 115 ASP A O 1
#

Secondary structure (DSSP, 8-state):
-HHHHHHHHHHHHHHHHHHHHHHHHHHHT--TT--HHHHHHHHHHHHHHHHHHHHHHHHHHHHHHH---HHHHHHHHHHHHHHHHHHHTTSS-HHHHHHHHHHHH----------